Protein AF-A0A7J9DEJ4-F1 (afdb_monomer)

Organism: NCBI:txid34281

Radius of gyration: 13.86 Å; Cα contacts (8 Å, |Δi|>4): 407; chains: 1; bounding box: 32×31×36 Å

pLDDT: mean 87.43, std 15.29, range [33.19, 98.56]

InterPro domains:
  IPR000743 Glycoside hydrolase, family 28 [PF00295] (30-133)
  IPR006626 Parallel beta-helix repeat [SM00710] (44-65)
  IPR006626 Parallel beta-helix repeat [SM00710] (66-87)
  IPR006626 Parallel beta-helix repeat [SM00710] (97-118)
  IPR011050 Pectin lyase fold/virulence factor [SSF51126] (26-133)
  IPR012334 Pectin lyase fold [G3DSA:2.160.20.10] (5-135)

Nearest PDB structures (foldseek):
  7b8b-assembly2_B  TM=8.674E-01  e=1.874E-04  Arabidopsis thaliana
  8ikx-assembly1_A  TM=7.763E-01  e=3.063E-04  Arabidopsis thaliana
  1bhe-assembly1_A  TM=6.243E-01  e=6.164E-03  Pectobacterium carotovorum subsp. carotovorum

Mean predicted aligned error: 5.37 Å

Structure (mmCIF, N/CA/C/O backbone):
data_AF-A0A7J9DEJ4-F1
#
_entry.id   AF-A0A7J9DEJ4-F1
#
loop_
_atom_site.group_PDB
_atom_site.id
_atom_site.type_symbol
_atom_site.label_atom_id
_atom_site.label_alt_id
_atom_site.label_comp_id
_atom_site.label_asym_id
_atom_site.label_entity_id
_atom_site.label_seq_id
_atom_site.pdbx_PDB_ins_code
_atom_site.Cartn_x
_atom_site.Cartn_y
_atom_site.Cartn_z
_atom_site.occupancy
_atom_site.B_iso_or_equiv
_atom_site.auth_seq_id
_atom_site.auth_comp_id
_atom_site.auth_asym_id
_atom_site.auth_atom_id
_atom_site.pdbx_PDB_model_num
ATOM 1 N N . MET A 1 1 ? 6.502 -18.489 2.429 1.00 33.19 1 MET A N 1
ATOM 2 C CA . MET A 1 1 ? 7.312 -18.345 3.657 1.00 33.19 1 MET A CA 1
ATOM 3 C C . MET A 1 1 ? 6.812 -17.099 4.376 1.00 33.19 1 MET A C 1
ATOM 5 O O . MET A 1 1 ? 6.976 -16.019 3.835 1.00 33.19 1 MET A O 1
ATOM 9 N N . ILE A 1 2 ? 6.103 -17.231 5.502 1.00 34.81 2 ILE A N 1
ATOM 10 C CA . ILE A 1 2 ? 5.663 -16.062 6.283 1.00 34.81 2 ILE A CA 1
ATOM 11 C C . ILE A 1 2 ? 6.840 -15.677 7.172 1.00 34.81 2 ILE A C 1
ATOM 13 O O . ILE A 1 2 ? 7.161 -16.388 8.121 1.00 34.81 2 ILE A O 1
ATOM 17 N N . ILE A 1 3 ? 7.517 -14.589 6.828 1.00 34.97 3 ILE A N 1
ATOM 18 C CA . ILE A 1 3 ? 8.585 -14.038 7.649 1.00 34.97 3 ILE A CA 1
ATOM 19 C C . ILE A 1 3 ? 7.936 -13.031 8.605 1.00 34.97 3 ILE A C 1
ATOM 21 O O . ILE A 1 3 ? 7.754 -11.865 8.266 1.00 34.97 3 ILE A O 1
ATOM 25 N N . VAL A 1 4 ? 7.563 -13.480 9.807 1.00 36.47 4 VAL A N 1
ATOM 26 C CA . VAL A 1 4 ? 7.293 -12.563 10.926 1.00 36.47 4 VAL A CA 1
ATOM 27 C C . VAL A 1 4 ? 8.636 -12.279 11.585 1.00 36.47 4 VAL A C 1
ATOM 29 O O . VAL A 1 4 ? 9.016 -12.941 12.548 1.00 36.47 4 VAL A O 1
ATOM 32 N N . ILE A 1 5 ? 9.405 -11.346 11.027 1.00 36.62 5 ILE A N 1
ATOM 33 C CA . ILE A 1 5 ? 10.539 -10.788 11.762 1.00 36.62 5 ILE A CA 1
ATOM 34 C C . ILE A 1 5 ? 10.055 -9.485 12.368 1.00 36.62 5 ILE A C 1
ATOM 36 O O . ILE A 1 5 ? 9.615 -8.585 11.659 1.00 36.62 5 ILE A O 1
ATOM 40 N N . HIS A 1 6 ? 10.146 -9.405 13.689 1.00 36.66 6 HIS A N 1
ATOM 41 C CA . HIS A 1 6 ? 9.949 -8.183 14.448 1.00 36.66 6 HIS A CA 1
ATOM 42 C C . HIS A 1 6 ? 11.072 -7.202 14.069 1.00 36.66 6 HIS A C 1
ATOM 44 O O . HIS A 1 6 ? 12.114 -7.143 14.717 1.00 36.66 6 HIS A O 1
ATOM 50 N N . PHE A 1 7 ? 10.908 -6.494 12.954 1.00 41.81 7 PHE A N 1
ATOM 51 C CA . PHE A 1 7 ? 11.798 -5.415 12.555 1.00 41.81 7 PHE A CA 1
ATOM 52 C C . PHE A 1 7 ? 11.188 -4.088 12.982 1.00 41.81 7 PHE A C 1
ATOM 54 O O . PHE A 1 7 ? 9.984 -3.874 12.871 1.00 41.81 7 PHE A O 1
ATOM 61 N N . LEU A 1 8 ? 12.065 -3.173 13.385 1.00 54.78 8 LEU A N 1
ATOM 62 C CA . LEU A 1 8 ? 11.823 -1.756 13.668 1.00 54.78 8 LEU A CA 1
ATOM 63 C C . LEU A 1 8 ? 11.138 -0.962 12.524 1.00 54.78 8 LEU A C 1
ATOM 65 O O . LEU A 1 8 ? 11.097 0.260 12.605 1.00 54.78 8 LEU A O 1
ATOM 69 N N . PHE A 1 9 ? 10.622 -1.618 11.472 1.00 63.59 9 PHE A N 1
ATOM 70 C CA . PHE A 1 9 ? 10.173 -0.984 10.230 1.00 63.59 9 PHE A CA 1
ATOM 71 C C . PHE A 1 9 ? 8.835 -1.509 9.634 1.00 63.59 9 PHE A C 1
ATOM 73 O O . PHE A 1 9 ? 8.210 -0.847 8.811 1.00 63.59 9 PHE A O 1
ATOM 80 N N . SER A 1 10 ? 8.361 -2.721 9.947 1.00 63.75 10 SER A N 1
ATOM 81 C CA . SER A 1 10 ? 7.071 -3.248 9.433 1.00 63.75 10 SER A CA 1
ATOM 82 C C . SER A 1 10 ? 6.617 -4.457 10.251 1.00 63.75 10 SER A C 1
ATOM 84 O O . SER A 1 10 ? 7.458 -5.273 10.624 1.00 63.75 10 SER A O 1
ATOM 86 N N . THR A 1 11 ? 5.314 -4.603 10.522 1.00 76.94 11 THR A N 1
ATOM 87 C CA . THR A 1 11 ? 4.806 -5.713 11.356 1.00 76.94 11 THR A CA 1
ATOM 88 C C . THR A 1 11 ? 4.725 -7.030 10.601 1.00 76.94 11 THR A C 1
ATOM 90 O O . THR A 1 11 ? 5.229 -8.042 11.082 1.00 76.94 11 THR A O 1
ATOM 93 N N . LEU A 1 12 ? 4.095 -7.034 9.427 1.00 86.69 12 LEU A N 1
ATOM 94 C CA . LEU A 1 12 ? 3.976 -8.220 8.583 1.00 86.69 12 LEU A CA 1
ATOM 95 C C . LEU A 1 12 ? 4.553 -7.918 7.204 1.00 86.69 12 LEU A C 1
ATOM 97 O O . LEU A 1 12 ? 4.107 -6.978 6.553 1.00 86.69 12 LEU A O 1
ATOM 101 N N . MET A 1 13 ? 5.520 -8.717 6.754 1.00 89.75 13 MET A N 1
ATOM 102 C CA . MET A 1 13 ? 6.137 -8.566 5.435 1.00 89.75 13 MET A CA 1
ATOM 103 C C . MET A 1 13 ? 5.878 -9.796 4.564 1.00 89.75 13 MET A C 1
ATOM 105 O O . MET A 1 13 ? 6.117 -10.930 4.983 1.00 89.75 13 MET A O 1
ATOM 109 N N . PHE A 1 14 ? 5.422 -9.559 3.336 1.00 91.69 14 PHE A N 1
ATOM 110 C CA . PHE A 1 14 ? 5.120 -10.583 2.342 1.00 91.69 14 PHE A CA 1
ATOM 111 C C . PHE A 1 14 ? 5.896 -10.297 1.057 1.00 91.69 14 PHE A C 1
ATOM 113 O O . PHE A 1 14 ? 5.654 -9.291 0.394 1.00 91.69 14 PHE A O 1
ATOM 120 N N . TYR A 1 15 ? 6.822 -11.201 0.740 1.00 92.44 15 TYR A N 1
ATOM 121 C CA . TYR A 1 15 ? 7.605 -11.229 -0.493 1.00 92.44 15 TYR A CA 1
ATOM 122 C C . TYR A 1 15 ? 7.545 -12.624 -1.098 1.00 92.44 15 TYR A C 1
ATOM 124 O O . TYR A 1 15 ? 7.569 -13.606 -0.348 1.00 92.44 15 TYR A O 1
ATOM 132 N N . ASP A 1 16 ? 7.439 -12.701 -2.427 1.00 91.75 16 ASP A N 1
ATOM 133 C CA . ASP A 1 16 ? 7.286 -13.951 -3.179 1.00 91.75 16 ASP A CA 1
ATOM 134 C C . ASP A 1 16 ? 6.178 -14.837 -2.584 1.00 91.75 16 ASP A C 1
ATOM 136 O O . ASP A 1 16 ? 6.321 -16.049 -2.382 1.00 91.75 16 ASP A O 1
ATOM 140 N N . ALA A 1 17 ? 5.068 -14.193 -2.211 1.00 89.75 17 ALA A N 1
ATOM 141 C CA . ALA A 1 17 ? 4.000 -14.804 -1.444 1.00 89.75 17 ALA A CA 1
ATOM 142 C C . ALA A 1 17 ? 2.673 -14.807 -2.205 1.00 89.75 17 ALA A C 1
ATOM 144 O O . ALA A 1 17 ? 2.338 -13.886 -2.945 1.00 89.75 17 ALA A O 1
ATOM 145 N N . LYS A 1 18 ? 1.875 -15.838 -1.922 1.00 93.62 18 LYS A N 1
ATOM 146 C CA . LYS A 1 18 ? 0.453 -15.925 -2.244 1.00 93.62 18 LYS A CA 1
ATOM 147 C C . LYS A 1 18 ? -0.271 -16.332 -0.973 1.00 93.62 18 LYS A C 1
ATOM 149 O O . LYS A 1 18 ? -0.013 -17.413 -0.445 1.00 93.62 18 LYS A O 1
ATOM 154 N N . THR A 1 19 ? -1.100 -15.451 -0.424 1.00 92.75 19 THR A N 1
ATOM 155 C CA . THR A 1 19 ? -1.681 -15.670 0.907 1.00 92.75 19 THR A CA 1
ATOM 156 C C . THR A 1 19 ? -3.020 -14.966 1.091 1.00 92.75 19 THR A C 1
ATOM 158 O O . THR A 1 19 ? -3.359 -14.033 0.365 1.00 92.75 19 THR A O 1
ATOM 161 N N . LEU A 1 20 ? -3.771 -15.419 2.091 1.00 95.69 20 LEU A N 1
ATOM 162 C CA . LEU A 1 20 ? -4.986 -14.790 2.583 1.00 95.69 20 LEU A CA 1
ATOM 163 C C . LEU A 1 20 ? -4.775 -14.394 4.046 1.00 95.69 20 LEU A C 1
ATOM 165 O O . LEU A 1 20 ? -4.530 -15.242 4.900 1.00 95.69 20 LEU A O 1
ATOM 169 N N . LEU A 1 21 ? -4.904 -13.104 4.321 1.00 95.31 21 LEU A N 1
ATOM 170 C CA . LEU A 1 21 ? -4.953 -12.525 5.655 1.00 95.31 21 LEU A CA 1
ATOM 171 C C . LEU A 1 21 ? -6.389 -12.086 5.895 1.00 95.31 21 LEU A C 1
ATOM 173 O O . LEU A 1 21 ? -6.925 -11.302 5.117 1.00 95.31 21 LEU A O 1
ATOM 177 N N . SER A 1 22 ? -7.031 -12.606 6.935 1.00 96.50 22 SER A N 1
ATOM 178 C CA . SER A 1 22 ? -8.427 -12.279 7.217 1.00 96.50 22 SER A CA 1
ATOM 179 C C . SER A 1 22 ? -8.699 -12.168 8.705 1.00 96.50 22 SER A C 1
ATOM 181 O O . SER A 1 22 ? -8.235 -13.025 9.456 1.00 96.50 22 SER A O 1
ATOM 183 N N . ASN A 1 23 ? -9.519 -11.191 9.102 1.00 95.94 23 ASN A N 1
ATOM 184 C CA . ASN A 1 23 ? -9.977 -11.007 10.486 1.00 95.94 23 ASN A CA 1
ATOM 185 C C . ASN A 1 23 ? -8.819 -10.803 11.477 1.00 95.94 23 ASN A C 1
ATOM 187 O O . ASN A 1 23 ? -8.803 -11.382 12.562 1.00 95.94 23 ASN A O 1
ATOM 191 N N . ILE A 1 24 ? -7.823 -10.010 11.078 1.00 91.56 24 ILE A N 1
ATOM 192 C CA . ILE A 1 24 ? -6.665 -9.677 11.911 1.00 91.56 24 ILE A CA 1
ATOM 193 C C . ILE A 1 24 ? -6.878 -8.290 12.529 1.00 91.56 24 ILE A C 1
ATOM 195 O O . ILE A 1 24 ? -7.460 -7.407 11.903 1.00 91.56 24 ILE A O 1
ATOM 199 N N . ALA A 1 25 ? -6.379 -8.090 13.747 1.00 92.50 25 ALA A N 1
ATOM 200 C CA . ALA A 1 25 ? -6.255 -6.779 14.370 1.00 92.50 25 ALA A CA 1
ATOM 201 C C . ALA A 1 25 ? -4.772 -6.493 14.649 1.00 92.50 25 ALA A C 1
ATOM 203 O O . ALA A 1 25 ? -4.124 -7.233 15.391 1.00 92.50 25 ALA A O 1
ATOM 204 N N . LEU A 1 26 ? -4.227 -5.447 14.027 1.00 89.44 26 LEU A N 1
ATOM 205 C CA . LEU A 1 26 ? -2.849 -4.990 14.208 1.00 89.44 26 LEU A CA 1
ATOM 206 C C . LEU A 1 26 ? -2.856 -3.624 14.889 1.00 89.44 26 LEU A C 1
ATOM 208 O O . LEU A 1 26 ? -3.318 -2.640 14.312 1.00 89.44 26 LEU A O 1
ATOM 212 N N . TYR A 1 27 ? -2.308 -3.557 16.100 1.00 88.31 27 TYR A N 1
ATOM 213 C CA . TYR A 1 27 ? -2.203 -2.318 16.863 1.00 88.31 27 TYR A CA 1
ATOM 214 C C . TYR A 1 27 ? -0.748 -2.074 17.247 1.00 88.31 27 TYR A C 1
ATOM 216 O O . TYR A 1 27 ? -0.185 -2.788 18.076 1.00 88.31 27 TYR A O 1
ATOM 224 N N . LEU A 1 28 ? -0.142 -1.055 16.645 1.00 78.75 28 LEU A N 1
ATOM 225 C CA . LEU A 1 28 ? 1.202 -0.608 16.983 1.00 78.75 28 LEU A CA 1
ATOM 226 C C . LEU A 1 28 ? 1.100 0.702 17.756 1.00 78.75 28 LEU A C 1
ATOM 228 O O . LEU A 1 28 ? 0.660 1.719 17.224 1.00 78.75 28 LEU A O 1
ATOM 232 N N . HIS A 1 29 ? 1.501 0.679 19.024 1.00 65.25 29 HIS A N 1
ATOM 233 C CA . HIS A 1 29 ? 1.505 1.864 19.873 1.00 65.25 29 HIS A CA 1
ATOM 234 C C . HIS A 1 29 ? 2.909 2.454 19.928 1.00 65.25 29 HIS A C 1
ATOM 236 O O . HIS A 1 29 ? 3.720 2.076 20.772 1.00 65.25 29 HIS A O 1
ATOM 242 N N . LEU A 1 30 ? 3.219 3.345 18.991 1.00 62.53 30 LEU A N 1
ATOM 243 C CA . LEU A 1 30 ? 4.521 3.994 18.935 1.00 62.53 30 LEU A CA 1
ATOM 244 C C . LEU A 1 30 ? 4.356 5.439 18.473 1.00 62.53 30 LEU A C 1
ATOM 246 O O . LEU A 1 30 ? 4.639 5.746 17.324 1.00 62.53 30 LEU A O 1
ATOM 250 N N . GLU A 1 31 ? 3.939 6.332 19.373 1.00 57.56 31 GLU A N 1
ATOM 251 C CA . GLU A 1 31 ? 3.552 7.728 19.076 1.00 57.56 31 GLU A CA 1
ATOM 252 C C . GLU A 1 31 ? 4.579 8.563 18.276 1.00 57.56 31 GLU A C 1
ATOM 254 O O . GLU A 1 31 ? 4.266 9.670 17.843 1.00 57.56 31 GLU A O 1
ATOM 259 N N . LYS A 1 32 ? 5.805 8.062 18.059 1.00 57.09 32 LYS A N 1
ATOM 260 C CA . LYS A 1 32 ? 6.847 8.688 17.229 1.00 57.09 32 LYS A CA 1
ATOM 261 C C . LYS A 1 32 ? 7.707 7.703 16.422 1.00 57.09 32 LYS A C 1
ATOM 263 O O . LYS A 1 32 ? 8.779 8.095 15.960 1.00 57.09 32 LYS A O 1
ATOM 268 N N . ALA A 1 33 ? 7.315 6.434 16.270 1.00 65.44 33 ALA A N 1
ATOM 269 C CA . ALA A 1 33 ? 8.133 5.509 15.483 1.00 65.44 33 ALA A CA 1
ATOM 270 C C . ALA A 1 33 ? 7.934 5.745 13.986 1.00 65.44 33 ALA A C 1
ATOM 272 O O . ALA A 1 33 ? 6.847 5.555 13.440 1.00 65.44 33 ALA A O 1
ATOM 273 N N . GLN A 1 34 ? 9.020 6.150 13.334 1.00 67.31 34 GLN A N 1
ATOM 274 C CA . GLN A 1 34 ? 9.081 6.284 11.886 1.00 67.31 34 GLN A CA 1
ATOM 275 C C . GLN A 1 34 ? 9.035 4.910 11.223 1.00 67.31 34 GLN A C 1
ATOM 277 O O . GLN A 1 34 ? 9.579 3.949 11.766 1.00 67.31 34 GLN A O 1
ATOM 282 N N . ASN A 1 35 ? 8.445 4.851 10.026 1.00 70.31 35 ASN A N 1
ATOM 283 C CA . ASN A 1 35 ? 8.408 3.659 9.191 1.00 70.31 35 ASN A CA 1
ATOM 284 C C . ASN A 1 35 ? 7.776 2.473 9.926 1.00 70.31 35 ASN A C 1
ATOM 286 O O . ASN A 1 35 ? 8.390 1.433 9.989 1.00 70.31 35 ASN A O 1
ATOM 290 N N . THR A 1 36 ? 6.607 2.592 10.550 1.00 81.44 36 THR A N 1
ATOM 291 C CA . THR A 1 36 ? 5.940 1.439 11.187 1.00 81.44 36 THR A CA 1
ATOM 292 C C . THR A 1 36 ? 4.752 0.986 10.359 1.00 81.44 36 THR A C 1
ATOM 294 O O . THR A 1 36 ? 3.602 1.202 10.730 1.00 81.44 36 THR A O 1
ATOM 297 N N . ASN A 1 37 ? 5.022 0.369 9.208 1.00 87.50 37 ASN A N 1
ATOM 298 C CA . ASN A 1 37 ? 3.942 -0.128 8.356 1.00 87.50 37 ASN A CA 1
ATOM 299 C C . ASN A 1 37 ? 3.255 -1.335 9.005 1.00 87.50 37 ASN A C 1
ATOM 301 O O . ASN A 1 37 ? 3.919 -2.186 9.604 1.00 87.50 37 ASN A O 1
ATOM 305 N N . GLY A 1 38 ? 1.939 -1.451 8.836 1.00 92.00 38 GLY A N 1
ATOM 306 C CA . GLY A 1 38 ? 1.192 -2.614 9.317 1.00 92.00 38 GLY A CA 1
ATOM 307 C C . GLY A 1 38 ? 1.528 -3.848 8.484 1.00 92.00 38 GLY A C 1
ATOM 308 O O . GLY A 1 38 ? 2.235 -4.755 8.925 1.00 92.00 38 GLY A O 1
ATOM 309 N N . ILE A 1 39 ? 1.043 -3.856 7.244 1.00 94.19 39 ILE A N 1
ATOM 310 C CA . ILE A 1 39 ? 1.295 -4.915 6.267 1.00 94.19 39 ILE A CA 1
ATOM 311 C C . ILE A 1 39 ? 2.129 -4.348 5.116 1.00 94.19 39 ILE A C 1
ATOM 313 O O . ILE A 1 39 ? 1.758 -3.360 4.488 1.00 94.19 39 ILE A O 1
ATOM 317 N N . HIS A 1 40 ? 3.250 -4.992 4.819 1.00 93.94 40 HIS A N 1
ATOM 318 C CA . HIS A 1 40 ? 4.130 -4.666 3.706 1.00 93.94 40 HIS A CA 1
ATOM 319 C C . HIS A 1 40 ? 4.102 -5.799 2.680 1.00 93.94 40 HIS A C 1
ATOM 321 O O . HIS A 1 40 ? 4.361 -6.953 3.026 1.00 93.94 40 HIS A O 1
ATOM 327 N N . ILE A 1 41 ? 3.770 -5.487 1.430 1.00 95.62 41 ILE A N 1
ATOM 328 C CA . ILE A 1 41 ? 3.639 -6.454 0.337 1.00 95.62 41 ILE A CA 1
ATOM 329 C C . ILE A 1 41 ?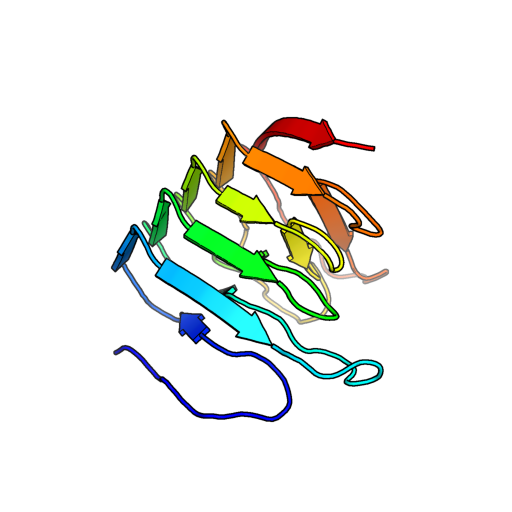 4.551 -6.007 -0.800 1.00 95.62 41 ILE A C 1
ATOM 331 O O . ILE A 1 41 ? 4.427 -4.883 -1.274 1.00 95.62 41 ILE A O 1
ATOM 335 N N . GLY A 1 42 ? 5.442 -6.878 -1.258 1.00 94.31 42 GLY A N 1
ATOM 336 C CA . GLY A 1 42 ? 6.251 -6.666 -2.457 1.00 94.31 42 GLY A CA 1
ATOM 337 C C . GLY A 1 42 ? 6.402 -7.961 -3.237 1.00 94.31 42 GLY A C 1
ATOM 338 O O . GLY A 1 42 ? 6.294 -9.035 -2.650 1.00 94.31 42 GLY A O 1
ATOM 339 N N . ARG A 1 43 ? 6.625 -7.878 -4.553 1.00 94.69 43 ARG A N 1
ATOM 340 C CA . ARG A 1 43 ? 6.921 -9.024 -5.438 1.00 94.69 43 ARG A CA 1
ATOM 341 C C . ARG A 1 43 ? 6.057 -10.248 -5.142 1.00 94.69 43 ARG A C 1
ATOM 343 O O . ARG A 1 43 ? 6.550 -11.338 -4.884 1.00 94.69 43 ARG A O 1
ATOM 350 N N . SER A 1 44 ? 4.755 -10.031 -5.029 1.00 96.69 44 SER A N 1
ATOM 351 C CA . SER A 1 44 ? 3.808 -11.044 -4.569 1.00 96.69 44 SER A CA 1
ATOM 352 C C . SER A 1 44 ? 2.603 -11.071 -5.493 1.00 96.69 44 SER A C 1
ATOM 354 O O . SER A 1 44 ? 2.141 -10.021 -5.930 1.00 96.69 44 SER A O 1
ATOM 356 N N . ASP A 1 45 ? 2.084 -12.264 -5.768 1.00 97.31 45 ASP A N 1
ATOM 357 C CA . ASP A 1 45 ? 0.967 -12.483 -6.688 1.00 97.31 45 ASP A CA 1
ATOM 358 C C . ASP A 1 45 ? -0.182 -13.183 -5.953 1.00 97.31 45 ASP A C 1
ATOM 360 O O . ASP A 1 45 ? -0.035 -14.302 -5.444 1.00 97.31 45 ASP A O 1
ATOM 364 N N . GLY A 1 46 ? -1.337 -12.520 -5.877 1.00 97.12 46 GLY A N 1
ATOM 365 C CA . GLY A 1 46 ? -2.532 -13.103 -5.272 1.00 97.12 46 GLY A CA 1
ATOM 366 C C . GLY A 1 46 ? -2.573 -12.995 -3.747 1.00 97.12 46 GLY A C 1
ATOM 367 O O . GLY A 1 46 ? -3.044 -13.927 -3.085 1.00 97.12 46 GLY A O 1
ATOM 368 N N . VAL A 1 47 ? -2.072 -11.895 -3.171 1.00 97.94 47 VAL A N 1
ATOM 369 C CA . VAL A 1 47 ? -2.232 -11.606 -1.735 1.00 97.94 47 VAL A CA 1
ATOM 370 C C . VAL A 1 47 ? -3.576 -10.924 -1.479 1.00 97.94 47 VAL A C 1
ATOM 372 O O . VAL A 1 47 ? -3.905 -9.902 -2.080 1.00 97.94 47 VAL A O 1
ATOM 375 N N . ASN A 1 48 ? -4.345 -11.488 -0.548 1.00 98.19 48 ASN A N 1
ATOM 376 C CA . ASN A 1 48 ? -5.642 -10.970 -0.128 1.00 98.19 48 ASN A CA 1
ATOM 377 C C . ASN A 1 48 ? -5.583 -10.519 1.335 1.00 98.19 48 ASN A C 1
ATOM 379 O O . ASN A 1 48 ? -5.192 -11.303 2.199 1.00 98.19 48 ASN A O 1
ATOM 383 N N . VAL A 1 49 ? -6.008 -9.289 1.620 1.00 98.25 49 VAL A N 1
ATOM 384 C CA . VAL A 1 49 ? -6.143 -8.725 2.970 1.00 98.25 49 VAL A CA 1
ATOM 385 C C . VAL A 1 49 ? -7.606 -8.372 3.198 1.00 98.25 49 VAL A C 1
ATOM 387 O O . VAL A 1 49 ? -8.124 -7.422 2.616 1.00 98.25 49 VAL A O 1
ATOM 390 N N . LEU A 1 50 ? -8.288 -9.163 4.019 1.00 98.38 50 LEU A N 1
ATOM 391 C CA . LEU A 1 50 ? -9.729 -9.094 4.218 1.00 98.38 50 LEU A CA 1
ATOM 392 C C . LEU A 1 50 ? -10.068 -8.727 5.666 1.00 98.38 50 LEU A C 1
ATOM 394 O O . LEU A 1 50 ? -9.443 -9.236 6.597 1.00 98.38 50 LEU A O 1
ATOM 398 N N . ASN A 1 51 ? -11.089 -7.895 5.869 1.00 98.00 51 ASN A N 1
ATOM 399 C CA . ASN A 1 51 ? -11.735 -7.671 7.172 1.00 98.00 51 ASN A CA 1
ATOM 400 C C . ASN A 1 51 ? -10.735 -7.426 8.320 1.00 98.00 51 ASN A C 1
ATOM 402 O O . ASN A 1 51 ? -10.831 -8.039 9.380 1.00 98.00 51 ASN A O 1
ATOM 406 N N . THR A 1 52 ? -9.696 -6.635 8.063 1.00 96.00 52 THR A N 1
ATOM 407 C CA . THR A 1 52 ? -8.567 -6.439 8.983 1.00 96.00 52 THR A CA 1
ATOM 408 C C . THR A 1 52 ? -8.604 -5.021 9.544 1.00 96.00 52 THR A C 1
ATOM 410 O O . THR A 1 52 ? -8.849 -4.073 8.802 1.00 96.00 52 THR A O 1
ATOM 413 N N . GLU A 1 53 ? -8.338 -4.866 10.838 1.00 96.19 53 GLU A N 1
ATOM 414 C CA . GLU A 1 53 ? -8.175 -3.562 11.484 1.00 96.19 53 GLU A CA 1
ATOM 415 C C . GLU A 1 53 ? -6.687 -3.271 11.701 1.00 96.19 53 GLU A C 1
ATOM 417 O O . GLU A 1 53 ? -5.959 -4.107 12.238 1.00 96.19 53 GLU A O 1
ATOM 422 N N . ILE A 1 54 ? -6.223 -2.097 11.276 1.00 95.19 54 ILE A N 1
ATOM 423 C CA . ILE A 1 54 ? -4.810 -1.717 11.325 1.00 95.19 54 ILE A CA 1
ATOM 424 C C . ILE A 1 54 ? -4.675 -0.313 11.908 1.00 95.19 54 ILE A C 1
ATOM 426 O O . ILE A 1 54 ? -5.231 0.646 11.375 1.00 95.19 54 ILE A O 1
ATOM 430 N N . LYS A 1 55 ? -3.903 -0.196 12.990 1.00 92.38 55 LYS A N 1
ATOM 431 C CA . LYS A 1 55 ? -3.558 1.071 13.645 1.00 92.38 55 LYS A CA 1
ATOM 432 C C . LYS A 1 55 ? -2.050 1.172 13.778 1.00 92.38 55 LYS A C 1
ATOM 434 O O . LYS A 1 55 ? -1.438 0.367 14.484 1.00 92.38 55 LYS A O 1
ATOM 439 N N . THR A 1 56 ? -1.468 2.147 13.094 1.00 89.38 56 THR A N 1
ATOM 440 C CA . THR A 1 56 ? -0.018 2.305 12.947 1.00 89.38 56 THR A CA 1
ATOM 441 C C . THR A 1 56 ? 0.383 3.776 12.969 1.00 89.38 56 THR A C 1
ATOM 443 O O . THR A 1 56 ? -0.465 4.665 13.008 1.00 89.38 56 THR A O 1
ATOM 446 N N . CYS A 1 57 ? 1.688 4.058 12.943 1.00 88.00 57 CYS A N 1
ATOM 447 C CA . CYS A 1 57 ? 2.193 5.423 12.753 1.00 88.00 57 CYS A CA 1
ATOM 448 C C . CYS A 1 57 ? 2.698 5.682 11.326 1.00 88.00 57 CYS A C 1
ATOM 450 O O . CYS A 1 57 ? 3.155 6.783 11.035 1.00 88.00 57 CYS A O 1
ATOM 452 N N . ASP A 1 58 ? 2.565 4.696 10.433 1.00 90.50 58 ASP A N 1
ATOM 453 C CA . ASP A 1 58 ? 2.830 4.814 8.997 1.00 90.50 58 ASP A CA 1
ATOM 454 C C . ASP A 1 58 ? 1.710 4.134 8.181 1.00 90.50 58 ASP A C 1
ATOM 456 O O . ASP A 1 58 ? 0.560 4.093 8.629 1.00 90.50 58 ASP A O 1
ATOM 460 N N . ASP A 1 59 ? 2.004 3.634 6.982 1.00 93.94 59 ASP A N 1
ATOM 461 C CA . ASP A 1 59 ? 1.038 3.020 6.077 1.00 93.94 59 ASP A CA 1
ATOM 462 C C . ASP A 1 59 ? 0.427 1.738 6.698 1.00 93.94 59 ASP A C 1
ATOM 464 O O . ASP A 1 59 ? 1.130 0.813 7.114 1.00 93.94 59 ASP A O 1
ATOM 468 N N . CYS A 1 60 ? -0.905 1.647 6.737 1.00 95.19 60 CYS A N 1
ATOM 469 C CA . CYS A 1 60 ? -1.615 0.448 7.192 1.00 95.19 60 CYS A CA 1
ATOM 470 C C . CYS A 1 60 ? -1.292 -0.747 6.294 1.00 95.19 60 CYS A C 1
ATOM 472 O O . CYS A 1 60 ? -0.990 -1.841 6.774 1.00 95.19 60 CYS A O 1
ATOM 474 N N . VAL A 1 61 ? -1.333 -0.517 4.980 1.00 96.50 61 VAL A N 1
ATOM 475 C CA . VAL A 1 61 ? -0.844 -1.453 3.970 1.00 96.50 61 VAL A CA 1
ATOM 476 C C . VAL A 1 61 ? 0.034 -0.681 2.997 1.00 96.50 61 VAL A C 1
ATOM 478 O O . VAL A 1 61 ? -0.376 0.360 2.492 1.00 96.50 61 VAL A O 1
ATOM 481 N N . SER A 1 62 ? 1.227 -1.197 2.728 1.00 95.69 62 SER A N 1
ATOM 482 C CA . SER A 1 62 ? 2.169 -0.636 1.761 1.00 95.69 62 SER A CA 1
ATOM 483 C C . SER A 1 62 ? 2.510 -1.684 0.705 1.00 95.69 62 SER A C 1
ATOM 485 O O . SER A 1 62 ? 2.896 -2.805 1.036 1.00 95.69 62 SER A O 1
ATOM 487 N N . ILE A 1 63 ? 2.338 -1.319 -0.563 1.00 96.81 63 ILE A N 1
ATOM 488 C CA . ILE A 1 63 ? 2.506 -2.187 -1.734 1.00 96.81 63 ILE A CA 1
ATOM 489 C C . ILE A 1 63 ? 3.719 -1.713 -2.539 1.00 96.81 63 ILE A C 1
ATOM 491 O O . ILE A 1 63 ? 3.811 -0.533 -2.872 1.00 96.81 63 ILE A O 1
ATOM 495 N N . ARG A 1 64 ? 4.629 -2.631 -2.860 1.00 94.31 64 ARG A N 1
ATOM 496 C CA . ARG A 1 64 ? 5.894 -2.411 -3.582 1.00 94.31 64 ARG A CA 1
ATOM 497 C C . ARG A 1 64 ? 5.877 -3.044 -4.974 1.00 94.31 64 ARG A C 1
ATOM 499 O O . ARG A 1 64 ? 4.923 -3.739 -5.333 1.00 94.31 64 ARG A O 1
ATOM 506 N N . ASP A 1 65 ? 6.955 -2.804 -5.717 1.00 94.00 65 ASP A N 1
ATOM 507 C CA . ASP A 1 65 ? 7.255 -3.369 -7.036 1.00 94.00 65 ASP A CA 1
ATOM 508 C C . ASP A 1 65 ? 6.941 -4.869 -7.144 1.00 94.00 65 ASP A C 1
ATOM 510 O O . ASP A 1 65 ? 7.022 -5.619 -6.168 1.00 94.00 65 ASP A O 1
ATOM 514 N N . GLY A 1 66 ? 6.547 -5.304 -8.340 1.00 95.00 66 GLY A N 1
ATOM 515 C CA . GLY A 1 66 ? 6.251 -6.704 -8.664 1.00 95.00 66 GLY A CA 1
ATOM 516 C C . GLY A 1 66 ? 4.993 -7.276 -8.018 1.00 95.00 66 GLY A C 1
ATOM 517 O O . GLY A 1 66 ? 4.722 -8.468 -8.155 1.00 95.00 66 GLY A O 1
ATOM 518 N N . SER A 1 67 ? 4.222 -6.461 -7.300 1.00 97.44 67 SER A N 1
ATOM 519 C CA . SER A 1 67 ? 2.975 -6.907 -6.687 1.00 97.44 67 SER A CA 1
ATOM 520 C C . SER A 1 67 ? 1.849 -6.983 -7.714 1.00 97.44 67 SER A C 1
ATOM 522 O O . SER A 1 67 ? 1.545 -5.993 -8.382 1.00 97.44 67 SER A O 1
ATOM 524 N N . LYS A 1 68 ? 1.210 -8.150 -7.816 1.00 97.75 68 LYS A N 1
ATOM 525 C CA . LYS A 1 68 ? 0.178 -8.441 -8.812 1.00 97.75 68 LYS A CA 1
ATOM 526 C C . LYS A 1 68 ? -1.067 -9.045 -8.177 1.00 97.75 68 LYS A C 1
ATOM 528 O O . LYS A 1 68 ? -0.969 -9.818 -7.226 1.00 97.75 68 LYS A O 1
ATOM 533 N N . ILE A 1 69 ? -2.237 -8.717 -8.724 1.00 97.88 69 ILE A N 1
ATOM 534 C CA . ILE A 1 69 ? -3.521 -9.345 -8.363 1.00 97.88 69 ILE A CA 1
ATOM 535 C C . ILE A 1 69 ? -3.740 -9.289 -6.840 1.00 97.88 69 ILE A C 1
ATOM 537 O O . ILE A 1 69 ? -3.843 -10.303 -6.149 1.00 97.88 69 ILE A O 1
ATOM 541 N N . LEU A 1 70 ? -3.755 -8.073 -6.297 1.00 98.19 70 LEU A N 1
ATOM 542 C CA . LEU A 1 70 ? -3.961 -7.836 -4.872 1.00 98.19 70 LEU A CA 1
ATOM 543 C C . LEU A 1 70 ? -5.407 -7.449 -4.586 1.00 98.19 70 LEU A C 1
ATOM 545 O O . 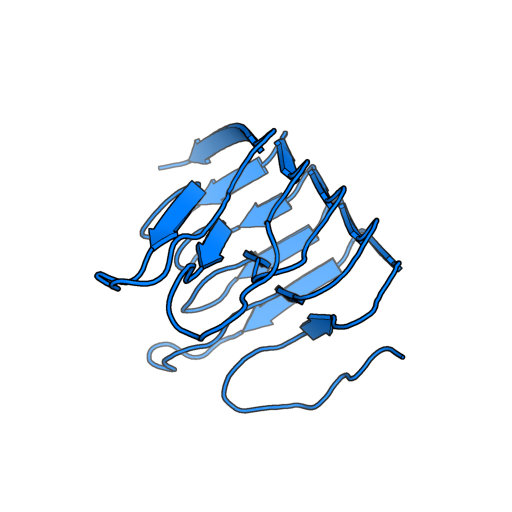LEU A 1 70 ? -5.981 -6.608 -5.281 1.00 98.19 70 LEU A O 1
ATOM 549 N N . VAL A 1 71 ? -5.970 -7.994 -3.507 1.00 98.56 71 VAL A N 1
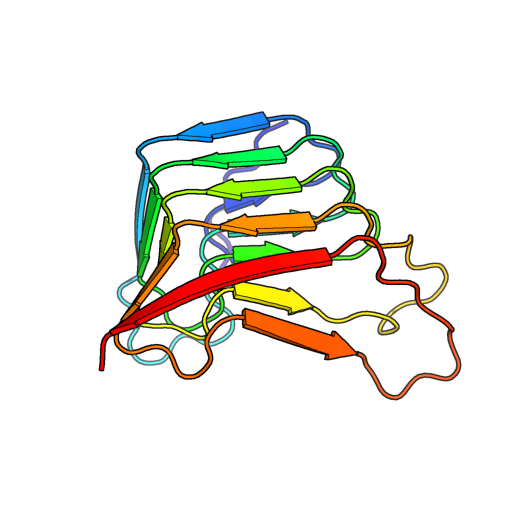ATOM 550 C CA . VAL A 1 71 ? -7.285 -7.575 -3.005 1.00 98.56 71 VAL A CA 1
ATOM 551 C C . VAL A 1 71 ? -7.174 -7.152 -1.553 1.00 98.56 71 VAL A C 1
ATOM 553 O O . VAL A 1 71 ? -6.862 -7.953 -0.678 1.00 98.56 71 VAL A O 1
ATOM 556 N N . ILE A 1 72 ? -7.492 -5.892 -1.288 1.00 98.50 72 ILE A N 1
ATOM 557 C CA . ILE A 1 72 ? -7.620 -5.328 0.050 1.00 98.50 72 ILE A CA 1
ATOM 558 C C . ILE A 1 72 ? -9.089 -4.945 0.227 1.00 98.50 72 ILE A C 1
ATOM 560 O O . ILE A 1 72 ? -9.592 -4.059 -0.458 1.00 98.50 72 ILE A O 1
ATOM 564 N N . ASN A 1 73 ? -9.815 -5.650 1.091 1.00 98.50 73 ASN A N 1
ATOM 565 C CA . ASN A 1 73 ? -11.267 -5.512 1.188 1.00 98.50 73 ASN A CA 1
ATOM 566 C C . ASN A 1 73 ? -11.746 -5.531 2.641 1.00 98.50 73 ASN A C 1
ATOM 568 O O . ASN A 1 73 ? -11.361 -6.414 3.401 1.00 98.50 73 ASN A O 1
ATOM 572 N N . GLY A 1 74 ? -12.611 -4.594 3.031 1.00 97.75 74 GLY A N 1
ATOM 573 C CA . GLY A 1 74 ? -13.130 -4.559 4.403 1.00 97.75 74 GLY A CA 1
ATOM 574 C C . GLY A 1 74 ? -12.088 -4.113 5.434 1.00 97.75 74 GLY A C 1
ATOM 575 O O . GLY A 1 74 ? -12.174 -4.507 6.593 1.00 97.75 74 GLY A O 1
ATOM 576 N N . VAL A 1 75 ? -11.050 -3.377 5.020 1.00 98.00 75 VAL A N 1
ATOM 577 C CA . VAL A 1 75 ? -9.975 -2.946 5.926 1.00 98.00 75 VAL A CA 1
ATOM 578 C C . VAL A 1 75 ? -10.341 -1.642 6.623 1.00 98.00 75 VAL A C 1
ATOM 580 O O . VAL A 1 75 ? -10.618 -0.641 5.963 1.00 98.00 75 VAL A O 1
ATOM 583 N N . THR A 1 76 ? -10.261 -1.639 7.951 1.00 97.19 76 THR A N 1
ATOM 584 C CA . THR A 1 76 ? -10.316 -0.419 8.762 1.00 97.19 76 THR A CA 1
ATOM 585 C C . THR A 1 76 ? -8.889 0.021 9.062 1.00 97.19 76 THR A C 1
ATOM 587 O O . THR A 1 76 ? -8.148 -0.687 9.740 1.00 97.19 76 THR A O 1
ATOM 590 N N . CYS A 1 77 ? -8.491 1.173 8.539 1.00 96.31 77 CYS A N 1
ATOM 591 C CA . CYS A 1 77 ? -7.150 1.722 8.673 1.00 96.31 77 CYS A CA 1
ATOM 592 C C . CYS A 1 77 ? -7.208 3.027 9.459 1.00 96.31 77 CYS A C 1
ATOM 594 O O . CYS A 1 77 ? -7.907 3.960 9.053 1.00 96.31 77 CYS A O 1
ATOM 596 N N . GLY A 1 78 ? -6.471 3.113 10.566 1.00 92.50 78 GLY A N 1
ATOM 597 C CA . GLY A 1 78 ? -6.439 4.352 11.322 1.00 92.50 78 GLY A CA 1
ATOM 598 C C . GLY A 1 78 ? -6.279 4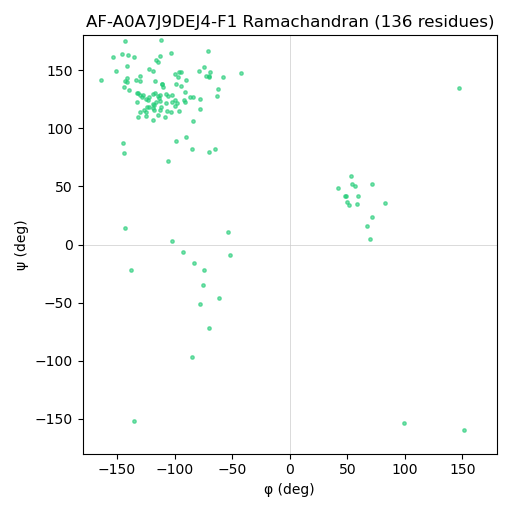.257 12.835 1.00 92.50 78 GLY A C 1
ATOM 599 O O . GLY A 1 78 ? -7.034 3.518 13.468 1.00 92.50 78 GLY A O 1
ATOM 600 N N . PRO A 1 79 ? -5.399 5.071 13.453 1.00 92.19 79 PRO A N 1
ATOM 601 C CA . PRO A 1 79 ? -4.570 6.124 12.841 1.00 92.19 79 PRO A CA 1
ATOM 602 C C . PRO A 1 79 ? -3.433 5.579 11.952 1.00 92.19 79 PRO A C 1
ATOM 604 O O . PRO A 1 79 ? -3.163 4.378 11.974 1.00 92.19 79 PRO A O 1
ATOM 607 N N . GLY A 1 80 ? -2.805 6.454 11.148 1.00 91.31 80 GLY A N 1
ATOM 608 C CA . GLY A 1 80 ? -1.666 6.112 10.276 1.00 91.31 80 GLY A CA 1
ATOM 609 C C . GLY A 1 80 ? -1.552 6.976 9.013 1.00 91.31 80 GLY A C 1
ATOM 610 O O . GLY A 1 80 ? -2.116 8.066 8.932 1.00 91.31 80 GLY A O 1
ATOM 611 N N . HIS A 1 81 ? -0.837 6.496 7.994 1.00 93.56 81 HIS A N 1
ATOM 612 C CA . H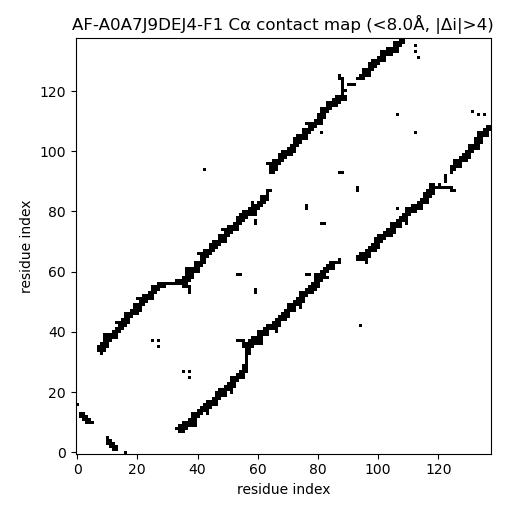IS A 1 81 ? -0.694 7.185 6.701 1.00 93.56 81 HIS A CA 1
ATOM 613 C C . HIS A 1 81 ? -1.719 6.773 5.639 1.00 93.56 81 HIS A C 1
ATOM 615 O O . HIS A 1 81 ? -1.764 7.418 4.589 1.00 93.56 81 HIS A O 1
ATOM 621 N N . GLY A 1 82 ? -2.550 5.763 5.912 1.00 95.25 82 GLY A N 1
ATOM 622 C CA . GLY A 1 82 ? -3.508 5.214 4.952 1.00 95.25 82 GLY A CA 1
ATOM 623 C C . GLY A 1 82 ? -2.999 3.936 4.284 1.00 95.25 82 GLY A C 1
ATOM 624 O O . GLY A 1 82 ? -2.197 3.203 4.861 1.00 95.25 82 GLY A O 1
ATOM 625 N N . ILE A 1 83 ? -3.471 3.657 3.071 1.00 97.06 83 ILE A N 1
ATOM 626 C CA . ILE A 1 83 ? -2.977 2.554 2.236 1.00 97.06 83 ILE A CA 1
ATOM 627 C C . ILE A 1 83 ? -2.224 3.125 1.042 1.00 97.06 83 ILE A C 1
ATOM 629 O O . ILE A 1 83 ? -2.646 4.108 0.430 1.00 97.06 83 ILE A O 1
ATOM 633 N N . SER A 1 84 ? -1.099 2.518 0.695 1.00 95.69 84 SER A N 1
ATOM 634 C CA . SER A 1 84 ? -0.162 3.144 -0.217 1.00 95.69 84 SER A CA 1
ATOM 635 C C . SER A 1 84 ? 0.476 2.161 -1.203 1.00 95.69 84 SER A C 1
ATOM 637 O O . SER A 1 84 ? 0.784 1.020 -0.867 1.00 95.69 84 SER A O 1
ATOM 639 N N . ILE A 1 85 ? 0.703 2.620 -2.437 1.00 94.88 85 ILE A N 1
ATOM 640 C CA . ILE A 1 85 ? 1.610 1.978 -3.405 1.00 94.88 85 ILE A CA 1
ATOM 641 C C . ILE A 1 85 ? 2.890 2.819 -3.424 1.00 94.88 85 ILE A C 1
ATOM 643 O O . ILE A 1 85 ? 2.835 4.008 -3.748 1.00 94.88 85 ILE A O 1
ATOM 647 N N . VAL A 1 86 ? 4.011 2.258 -2.963 1.00 82.62 86 VAL A N 1
ATOM 648 C CA . VAL A 1 86 ? 5.186 3.019 -2.497 1.00 82.62 86 VAL A CA 1
ATOM 649 C C . VAL A 1 86 ? 6.481 2.253 -2.692 1.00 82.62 86 VAL A C 1
ATOM 651 O O . VAL A 1 86 ? 6.515 1.053 -2.466 1.00 82.62 86 VAL A O 1
ATOM 654 N N . SER A 1 87 ? 7.614 2.915 -2.915 1.00 76.50 87 SER A N 1
ATOM 655 C CA . SER A 1 87 ? 7.742 3.991 -3.896 1.00 76.50 87 SER A CA 1
ATOM 656 C C . SER A 1 87 ? 8.178 3.289 -5.156 1.00 76.50 87 SER A C 1
ATOM 658 O O . SER A 1 87 ? 9.101 2.477 -5.087 1.00 76.50 87 SER A O 1
ATOM 660 N N . LEU A 1 88 ? 7.503 3.608 -6.248 1.00 81.75 88 LEU A N 1
ATOM 661 C CA . LEU A 1 88 ? 7.910 3.159 -7.565 1.00 81.75 88 LEU A CA 1
ATOM 662 C C . LEU A 1 88 ? 9.135 3.959 -8.012 1.00 81.75 88 LEU A C 1
ATOM 664 O O . LEU A 1 88 ? 9.305 5.110 -7.603 1.00 81.75 88 LEU A O 1
ATOM 668 N N . GLU A 1 89 ? 9.945 3.356 -8.868 1.00 81.88 89 GLU A N 1
ATOM 669 C CA . GLU A 1 89 ? 11.098 3.941 -9.553 1.00 81.88 89 GLU A CA 1
ATOM 670 C C . GLU A 1 89 ? 12.263 4.312 -8.621 1.00 81.88 89 GLU A C 1
ATOM 672 O O . GLU A 1 89 ? 13.166 5.058 -9.009 1.00 81.88 89 GLU A O 1
ATOM 677 N N . LEU A 1 90 ? 12.283 3.791 -7.389 1.00 83.69 90 LEU A N 1
ATOM 678 C CA . LEU A 1 90 ? 13.386 4.021 -6.455 1.00 83.69 90 LEU A CA 1
ATOM 679 C C . LEU A 1 90 ? 14.618 3.190 -6.835 1.00 83.69 90 LEU A C 1
ATOM 681 O O . LEU A 1 90 ? 15.754 3.639 -6.661 1.00 83.69 90 LEU A O 1
ATOM 685 N N . PHE A 1 91 ? 14.395 1.983 -7.350 1.00 84.62 91 PHE A N 1
ATOM 686 C CA . PHE A 1 91 ? 15.432 1.050 -7.762 1.00 84.62 91 PHE A CA 1
ATOM 687 C C . PHE A 1 91 ? 15.391 0.769 -9.266 1.00 84.62 91 PHE A C 1
ATOM 689 O O . PHE A 1 91 ? 14.379 0.936 -9.944 1.00 84.62 91 PHE A O 1
ATOM 696 N N . LYS A 1 92 ? 16.528 0.307 -9.796 1.00 85.50 92 LYS A N 1
ATOM 697 C CA . LYS A 1 92 ? 16.609 -0.182 -11.175 1.00 85.50 92 LYS A CA 1
ATOM 698 C C . LYS A 1 92 ? 15.868 -1.505 -11.311 1.00 85.50 92 LYS A C 1
ATOM 700 O O . LYS A 1 92 ? 15.973 -2.351 -10.423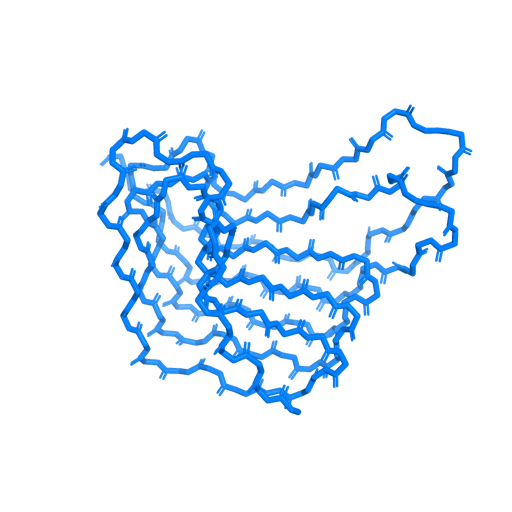 1.00 85.50 92 LYS A O 1
ATOM 705 N N . ASN A 1 93 ? 15.239 -1.710 -12.467 1.00 87.12 93 ASN A N 1
ATOM 706 C CA . ASN A 1 93 ? 14.518 -2.939 -12.811 1.00 87.12 93 ASN A CA 1
ATOM 707 C C . ASN A 1 93 ? 13.388 -3.279 -11.826 1.00 87.12 93 ASN A C 1
ATOM 709 O O . ASN A 1 93 ? 13.163 -4.452 -11.529 1.00 87.12 93 ASN A O 1
ATOM 713 N N . GLU A 1 94 ? 12.703 -2.269 -11.289 1.00 90.62 94 GLU A N 1
ATOM 714 C CA . GLU A 1 94 ? 11.477 -2.515 -10.536 1.00 90.62 94 GLU A CA 1
ATOM 715 C C . GLU A 1 94 ? 10.420 -3.155 -11.434 1.00 90.62 94 GLU A C 1
ATOM 717 O O . GLU A 1 94 ? 10.187 -2.734 -12.569 1.00 90.62 94 GLU A O 1
ATOM 722 N N . GLU A 1 95 ? 9.779 -4.197 -10.916 1.00 93.69 95 GLU A N 1
ATOM 723 C CA . GLU A 1 95 ? 8.696 -4.856 -11.627 1.00 93.69 95 GLU A CA 1
ATOM 724 C C . GLU A 1 95 ? 7.385 -4.059 -11.512 1.00 93.69 95 GLU A C 1
ATOM 726 O O . GLU A 1 95 ? 7.129 -3.430 -10.479 1.00 93.69 95 GLU A O 1
ATOM 731 N N . PRO A 1 96 ? 6.503 -4.123 -12.528 1.00 94.94 96 PRO A N 1
ATOM 732 C CA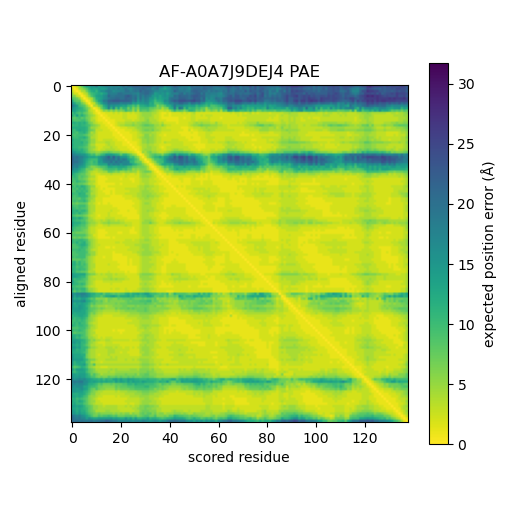 . PRO A 1 96 ? 5.222 -3.430 -12.492 1.00 94.94 96 PRO A CA 1
ATOM 733 C C . PRO A 1 96 ? 4.357 -3.831 -11.296 1.00 94.94 96 PRO A C 1
ATOM 735 O O . PRO A 1 96 ? 4.303 -5.005 -10.920 1.00 94.94 96 PRO A O 1
ATOM 738 N N . VAL A 1 97 ? 3.619 -2.858 -10.762 1.00 97.38 97 VAL A N 1
ATOM 739 C CA . VAL A 1 97 ? 2.476 -3.113 -9.882 1.00 97.38 97 VAL A CA 1
ATOM 740 C C . VAL A 1 97 ? 1.225 -3.180 -10.746 1.00 97.38 97 VAL A C 1
ATOM 742 O O . VAL A 1 97 ? 0.936 -2.242 -11.489 1.00 97.38 97 VAL A O 1
ATOM 745 N N . ASP A 1 98 ? 0.483 -4.280 -10.670 1.00 98.06 98 ASP A N 1
ATOM 746 C CA . ASP A 1 98 ? -0.659 -4.497 -11.559 1.00 98.06 98 ASP A CA 1
ATOM 747 C C . ASP A 1 98 ? -1.830 -5.207 -10.876 1.00 98.06 98 ASP A C 1
ATOM 749 O O . ASP A 1 98 ? -1.661 -6.199 -10.170 1.00 98.06 98 ASP A O 1
ATOM 753 N N . GLY A 1 99 ? -3.050 -4.726 -11.100 1.00 98.12 99 GLY A N 1
ATOM 754 C CA . GLY A 1 99 ? -4.247 -5.409 -10.609 1.00 98.12 99 GLY A CA 1
ATOM 755 C C . GLY A 1 99 ? -4.410 -5.297 -9.093 1.00 98.12 99 GLY A C 1
ATOM 756 O O . GLY A 1 99 ? -4.580 -6.304 -8.408 1.00 98.12 99 GLY A O 1
ATOM 757 N N . VAL A 1 100 ? -4.355 -4.078 -8.554 1.00 98.44 100 VAL A N 1
ATOM 758 C CA . VAL A 1 100 ? -4.592 -3.812 -7.126 1.00 98.44 100 VAL A CA 1
ATOM 759 C C . VAL A 1 100 ? -6.016 -3.304 -6.937 1.00 98.44 100 VAL A C 1
ATOM 761 O O . VAL A 1 100 ? -6.379 -2.240 -7.432 1.00 98.44 100 VAL A O 1
ATOM 764 N N . THR A 1 101 ? -6.819 -4.039 -6.173 1.00 98.56 101 THR A N 1
ATOM 765 C CA . THR A 1 101 ? -8.180 -3.641 -5.796 1.00 98.56 101 THR A CA 1
ATOM 766 C C . THR A 1 101 ? -8.244 -3.350 -4.306 1.00 98.56 101 THR A C 1
ATOM 768 O O . THR A 1 101 ? -8.041 -4.249 -3.493 1.00 98.56 101 THR A O 1
ATOM 771 N N . ILE A 1 102 ? -8.580 -2.115 -3.941 1.00 98.31 102 ILE A N 1
ATOM 772 C CA . ILE A 1 102 ? -8.825 -1.692 -2.560 1.00 98.31 102 ILE A CA 1
ATOM 773 C C . ILE A 1 102 ? -10.272 -1.226 -2.463 1.00 98.31 102 ILE A C 1
ATOM 775 O O . ILE A 1 102 ? -10.640 -0.256 -3.120 1.00 98.31 102 ILE A O 1
ATOM 779 N N . LYS A 1 103 ? -11.103 -1.910 -1.677 1.00 97.69 103 LYS A N 1
ATOM 780 C CA . LYS A 1 103 ? -12.535 -1.594 -1.584 1.00 97.69 103 LYS A CA 1
ATOM 781 C C . LYS A 1 103 ? -13.124 -1.831 -0.198 1.00 97.69 103 LYS A C 1
ATOM 783 O O . LYS A 1 103 ? -12.542 -2.546 0.615 1.00 97.69 103 LYS A O 1
ATOM 788 N N . ASN A 1 104 ? -14.301 -1.262 0.060 1.00 97.38 104 ASN A N 1
ATOM 789 C CA . ASN A 1 104 ? -15.016 -1.371 1.340 1.00 97.38 104 ASN A CA 1
ATOM 790 C C . ASN A 1 104 ? -14.118 -1.059 2.549 1.00 97.38 104 ASN A C 1
ATOM 792 O O . ASN A 1 104 ? -14.178 -1.726 3.578 1.00 97.38 104 ASN A O 1
ATOM 796 N N . CYS A 1 105 ? -13.218 -0.097 2.392 1.00 96.06 105 CYS A N 1
ATOM 797 C CA . CYS A 1 105 ? -12.263 0.310 3.414 1.00 96.06 105 CYS A CA 1
ATOM 798 C C . CYS A 1 105 ? -12.812 1.489 4.208 1.00 96.06 105 CYS A C 1
ATOM 800 O O . CYS A 1 105 ? -13.496 2.347 3.651 1.00 96.06 105 CYS A O 1
ATOM 802 N N . THR A 1 106 ? -12.439 1.562 5.481 1.00 97.06 106 THR A N 1
ATOM 803 C CA . THR A 1 106 ? -12.745 2.695 6.356 1.00 97.06 106 THR A CA 1
ATOM 804 C C . THR A 1 106 ? -11.439 3.329 6.804 1.00 97.06 106 THR A C 1
ATOM 806 O O . THR A 1 106 ? -10.614 2.666 7.427 1.00 97.06 106 THR A O 1
ATOM 809 N N . MET A 1 107 ? -11.248 4.604 6.483 1.00 95.94 107 MET A N 1
ATOM 810 C CA . MET A 1 107 ? -10.080 5.385 6.889 1.00 95.94 107 MET A CA 1
ATOM 811 C C . MET A 1 107 ? -10.473 6.301 8.049 1.00 95.94 107 MET A C 1
ATOM 813 O O . MET A 1 107 ? -11.399 7.093 7.891 1.00 95.94 107 MET A O 1
ATOM 817 N N . THR A 1 108 ? -9.796 6.201 9.194 1.00 94.56 108 THR A N 1
ATOM 818 C CA . THR A 1 108 ? -10.074 7.019 10.395 1.00 94.56 108 THR A CA 1
ATOM 819 C C . THR A 1 108 ? -8.792 7.647 10.926 1.00 94.56 108 THR A C 1
ATOM 821 O O . THR A 1 108 ? -7.838 6.928 11.196 1.00 94.56 108 THR A O 1
ATOM 824 N N . ASN A 1 109 ? -8.742 8.960 11.160 1.00 92.56 109 ASN A N 1
ATOM 825 C CA . ASN A 1 109 ? -7.540 9.617 11.708 1.00 92.56 109 ASN A CA 1
ATOM 826 C C . ASN A 1 109 ? -6.241 9.295 10.936 1.00 92.56 109 ASN A C 1
ATOM 828 O O . ASN A 1 109 ? -5.164 9.169 11.527 1.00 92.56 109 ASN A O 1
ATOM 832 N N . THR A 1 110 ? -6.333 9.112 9.618 1.00 92.88 110 THR A N 1
ATOM 833 C CA . THR A 1 110 ? -5.167 8.902 8.760 1.00 92.88 110 THR A CA 1
ATOM 834 C C . THR A 1 110 ? -4.726 10.215 8.123 1.00 92.88 110 THR A C 1
ATOM 836 O O . THR A 1 110 ? -5.543 11.084 7.828 1.00 92.88 110 THR A O 1
ATOM 839 N N . SER A 1 111 ? -3.426 10.373 7.870 1.00 92.31 111 SER A N 1
ATOM 840 C CA . SER A 1 111 ? -2.919 11.563 7.172 1.00 92.31 111 SER A CA 1
ATOM 841 C C . SER A 1 111 ? -3.210 11.545 5.668 1.00 92.31 111 SER A C 1
ATOM 843 O O . SER A 1 111 ? -3.224 12.597 5.035 1.00 92.31 111 SER A O 1
ATOM 845 N N . ASN A 1 112 ? -3.451 10.365 5.086 1.00 92.81 112 ASN A N 1
ATOM 846 C CA . ASN A 1 112 ? -3.922 10.186 3.711 1.00 92.81 112 ASN A CA 1
ATOM 847 C C . ASN A 1 112 ? -4.955 9.046 3.670 1.00 92.81 112 ASN A C 1
ATOM 849 O O . ASN A 1 112 ? -5.023 8.229 4.585 1.00 92.81 112 ASN A O 1
ATOM 853 N N . GLY A 1 113 ? -5.739 8.959 2.594 1.00 93.69 113 GLY A N 1
ATOM 854 C CA . GLY A 1 113 ? -6.569 7.780 2.319 1.00 93.69 113 GLY A CA 1
ATOM 855 C C . GLY A 1 113 ? -5.805 6.698 1.592 1.00 93.69 113 GLY A C 1
ATOM 856 O O . GLY A 1 113 ? -5.089 5.900 2.187 1.00 93.69 113 GLY A O 1
ATOM 857 N N . VAL A 1 114 ? -5.966 6.701 0.271 1.00 94.38 114 VAL A N 1
ATOM 858 C CA . VAL A 1 114 ? -5.173 5.877 -0.631 1.00 94.38 114 VAL A CA 1
ATOM 859 C C . VAL A 1 114 ? -4.243 6.770 -1.441 1.00 94.38 114 VAL A C 1
ATOM 861 O O . VAL A 1 114 ? -4.661 7.826 -1.917 1.00 94.38 114 VAL A O 1
ATOM 864 N N . ARG A 1 115 ? -2.976 6.375 -1.580 1.00 94.31 115 ARG A N 1
ATOM 865 C CA . ARG A 1 115 ? -1.949 7.182 -2.254 1.00 94.31 115 ARG A CA 1
ATOM 866 C C . ARG A 1 115 ? -1.000 6.319 -3.083 1.00 94.31 115 ARG A C 1
ATOM 868 O O . ARG A 1 115 ? -0.543 5.280 -2.622 1.00 94.31 115 ARG A O 1
ATOM 875 N N . ILE A 1 116 ? -0.625 6.803 -4.263 1.00 94.56 116 ILE A N 1
ATOM 876 C CA . ILE A 1 116 ? 0.466 6.243 -5.072 1.00 94.56 116 ILE A CA 1
ATOM 877 C C . ILE A 1 116 ? 1.647 7.216 -4.995 1.00 94.56 116 ILE A C 1
ATOM 879 O O . ILE A 1 116 ? 1.461 8.420 -5.168 1.00 94.56 116 ILE A O 1
ATOM 883 N N . LYS A 1 117 ? 2.843 6.710 -4.678 1.00 91.38 117 LYS A N 1
ATOM 884 C CA . LYS A 1 117 ? 4.090 7.484 -4.583 1.00 91.38 117 LYS A CA 1
ATOM 885 C C . LYS A 1 117 ? 5.104 6.948 -5.598 1.00 91.38 117 LYS A C 1
ATOM 887 O O . LYS A 1 117 ? 5.388 5.751 -5.596 1.00 91.38 117 LYS A O 1
ATOM 892 N N . SER A 1 118 ? 5.690 7.834 -6.396 1.00 89.50 118 SER A N 1
ATOM 893 C CA . SER A 1 118 ? 6.867 7.547 -7.224 1.00 89.50 118 SER A CA 1
ATOM 894 C C . SER A 1 118 ? 8.072 8.364 -6.760 1.00 89.50 118 SER A C 1
ATOM 896 O O . SER A 1 118 ? 7.929 9.386 -6.079 1.00 89.50 118 SER A O 1
ATOM 898 N N . TRP A 1 119 ? 9.270 7.881 -7.076 1.00 86.94 119 TRP A N 1
ATOM 899 C CA . TRP A 1 119 ? 10.517 8.609 -6.884 1.00 86.94 119 TRP A CA 1
ATOM 900 C C . TRP A 1 119 ? 10.828 9.432 -8.142 1.00 86.94 119 TRP A C 1
ATOM 902 O O . TRP A 1 119 ? 10.595 8.941 -9.242 1.00 86.94 119 TRP A O 1
ATOM 912 N N . PRO A 1 120 ? 11.362 10.665 -8.035 1.00 84.75 120 PRO A N 1
ATOM 913 C CA . PRO A 1 120 ? 11.798 11.432 -9.202 1.00 84.75 120 PRO A CA 1
ATOM 914 C C . PRO A 1 120 ? 13.060 10.797 -9.810 1.00 84.75 120 PRO A C 1
ATOM 916 O O . PRO A 1 120 ? 14.185 11.224 -9.551 1.00 84.75 120 PRO A O 1
ATOM 919 N N . SER A 1 121 ? 12.861 9.735 -10.583 1.00 81.94 121 SER A N 1
ATOM 920 C CA . SER A 1 121 ? 13.897 8.893 -11.170 1.00 81.94 121 SER A CA 1
ATOM 921 C C . SER A 1 121 ? 13.929 9.029 -12.689 1.00 81.94 121 SER A C 1
ATOM 923 O O . SER A 1 121 ? 12.980 9.501 -13.311 1.00 81.94 121 SER A O 1
ATOM 925 N N . VAL A 1 122 ? 15.041 8.606 -13.291 1.00 78.44 122 VAL A N 1
ATOM 926 C CA . VAL A 1 122 ? 15.136 8.404 -14.748 1.00 78.44 122 VAL A CA 1
ATOM 927 C C . VAL A 1 122 ? 14.587 7.041 -15.171 1.00 78.44 122 VAL A C 1
ATOM 929 O O . VAL A 1 122 ? 14.347 6.812 -16.354 1.00 78.44 122 VAL A O 1
ATOM 932 N N . GLU A 1 123 ? 14.427 6.130 -14.211 1.00 84.31 123 GLU A N 1
ATOM 933 C CA . GLU A 1 123 ? 13.848 4.812 -14.433 1.00 84.31 123 GLU A CA 1
ATOM 934 C C . GLU A 1 123 ? 12.337 4.946 -14.662 1.00 84.31 123 GLU A C 1
ATOM 936 O O . GLU A 1 123 ? 11.684 5.805 -14.074 1.00 84.31 123 GLU A O 1
ATOM 941 N N . THR A 1 124 ? 11.778 4.100 -15.526 1.00 84.25 124 THR A N 1
ATOM 942 C CA . THR A 1 124 ? 10.332 4.063 -15.783 1.00 84.25 124 THR A CA 1
ATOM 943 C C . THR A 1 124 ? 9.703 2.921 -15.001 1.00 84.25 124 THR A C 1
ATOM 945 O O . THR A 1 124 ? 10.103 1.769 -15.163 1.00 84.25 124 THR A O 1
ATOM 948 N N . GLY A 1 125 ? 8.702 3.229 -14.184 1.00 85.75 125 GLY A N 1
ATOM 949 C CA . GLY A 1 125 ? 7.869 2.262 -13.489 1.00 85.75 125 GLY A CA 1
ATOM 950 C C . GLY A 1 125 ? 6.511 2.134 -14.164 1.00 85.75 125 GLY A C 1
ATOM 951 O O . GLY A 1 125 ? 6.102 2.947 -14.992 1.00 85.75 125 GLY A O 1
ATOM 952 N N . THR A 1 126 ? 5.778 1.076 -13.833 1.00 91.94 126 THR A N 1
ATOM 953 C CA . THR A 1 126 ? 4.397 0.911 -14.299 1.00 91.94 126 THR A CA 1
ATOM 954 C C . THR A 1 126 ? 3.511 0.514 -13.134 1.00 91.94 126 THR A C 1
ATOM 956 O O . THR A 1 126 ? 3.828 -0.399 -12.374 1.00 91.94 126 THR A O 1
ATOM 959 N N . CYS A 1 127 ? 2.396 1.228 -13.009 1.00 94.50 127 CYS A N 1
ATOM 960 C CA . CYS A 1 127 ? 1.336 0.963 -12.052 1.00 94.50 127 CYS A CA 1
ATOM 961 C C . CYS A 1 127 ? 0.008 0.996 -12.808 1.00 94.50 127 CYS A C 1
ATOM 963 O O . CYS A 1 127 ? -0.401 2.056 -13.285 1.00 94.50 127 CYS A O 1
ATOM 965 N N . SER A 1 128 ? -0.629 -0.159 -12.977 1.00 96.69 128 SER A N 1
ATOM 966 C CA . SER A 1 128 ? -1.810 -0.314 -13.833 1.00 96.69 128 SER A CA 1
ATOM 967 C C . SER A 1 128 ? -2.907 -1.137 -13.171 1.00 96.69 128 SER A C 1
ATOM 969 O O . SER A 1 128 ? -2.680 -1.854 -12.200 1.00 96.69 128 SER A O 1
ATOM 971 N N . ASN A 1 129 ? -4.131 -1.013 -13.694 1.00 97.94 129 ASN A N 1
ATOM 972 C CA . ASN A 1 129 ? -5.296 -1.765 -13.218 1.00 97.94 129 ASN A CA 1
ATOM 973 C C . ASN A 1 129 ? -5.520 -1.605 -11.706 1.00 97.94 129 ASN A C 1
ATOM 975 O O . ASN A 1 129 ? -5.625 -2.573 -10.953 1.00 97.94 129 ASN A O 1
ATOM 979 N N . ILE A 1 130 ? -5.560 -0.346 -11.271 1.00 97.62 130 ILE A N 1
ATOM 980 C CA . ILE A 1 130 ? -5.700 0.031 -9.870 1.00 97.62 130 ILE A CA 1
ATOM 981 C C . ILE A 1 130 ? -7.119 0.537 -9.620 1.00 97.62 130 ILE A C 1
ATOM 983 O O . ILE A 1 130 ? -7.598 1.429 -10.321 1.00 97.62 130 ILE A O 1
ATOM 987 N N . HIS A 1 131 ? -7.787 -0.019 -8.614 1.00 97.50 131 HIS A N 1
ATOM 988 C CA . HIS A 1 131 ? -9.145 0.354 -8.234 1.00 97.50 131 HIS A CA 1
ATOM 989 C C . HIS A 1 131 ? -9.225 0.684 -6.743 1.00 97.50 131 HIS A C 1
ATOM 991 O O . HIS A 1 131 ? -8.801 -0.123 -5.915 1.00 97.50 131 HIS A O 1
ATOM 997 N N . PHE A 1 132 ? -9.793 1.847 -6.409 1.00 95.50 132 PHE A N 1
ATOM 998 C CA . PHE A 1 132 ? -9.936 2.337 -5.038 1.00 95.50 132 PHE A CA 1
ATOM 999 C C . PHE A 1 132 ? -11.380 2.755 -4.737 1.00 95.50 132 PHE A C 1
ATOM 1001 O O . PHE A 1 132 ?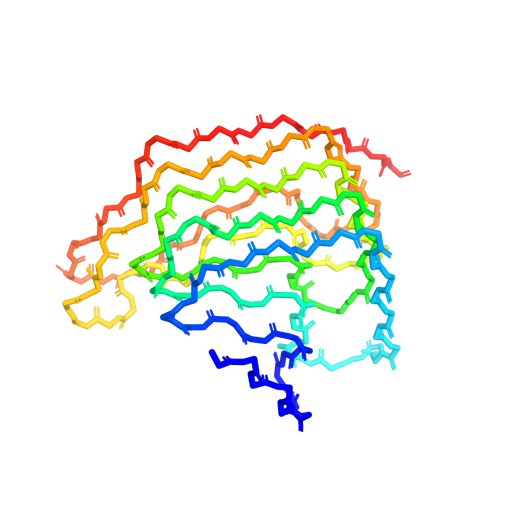 -11.940 3.600 -5.432 1.00 95.50 132 PHE A O 1
ATOM 1008 N N . GLU A 1 133 ? -11.941 2.211 -3.660 1.00 95.44 133 GLU A N 1
ATOM 1009 C CA . GLU A 1 133 ? -13.291 2.500 -3.168 1.00 95.44 133 GLU A CA 1
ATOM 1010 C C . GLU A 1 133 ? -13.304 2.464 -1.624 1.00 95.44 133 GLU A C 1
ATOM 1012 O O . GLU A 1 133 ? -13.556 1.428 -1.006 1.00 95.44 133 GLU A O 1
ATOM 1017 N N . CYS A 1 134 ? -12.989 3.595 -0.981 1.00 92.88 134 CYS A N 1
ATOM 1018 C CA . CYS A 1 134 ? -12.948 3.712 0.483 1.00 92.88 134 CYS A CA 1
ATOM 1019 C C . CYS A 1 134 ? -13.879 4.808 1.008 1.00 92.88 134 CYS A C 1
ATOM 1021 O O . CYS A 1 134 ? -14.066 5.846 0.372 1.00 92.88 134 CYS A O 1
ATOM 1023 N N . TYR A 1 135 ? -14.360 4.608 2.232 1.00 91.12 135 TYR A N 1
ATOM 1024 C CA . TYR A 1 135 ? -15.034 5.614 3.037 1.00 91.12 135 TYR A CA 1
ATOM 1025 C C . TYR A 1 135 ? -14.034 6.303 3.966 1.00 91.12 135 TYR A C 1
ATOM 1027 O O . TYR A 1 135 ? -13.199 5.662 4.608 1.00 91.12 135 TYR A O 1
ATOM 1035 N N . PHE A 1 136 ? -14.137 7.624 4.049 1.00 87.31 136 PHE A N 1
ATOM 1036 C CA . PHE A 1 136 ? -13.290 8.463 4.885 1.00 87.31 136 PHE A CA 1
ATOM 1037 C C . PHE A 1 136 ? -14.128 8.971 6.047 1.00 87.31 136 PHE A C 1
ATOM 1039 O O . PHE A 1 136 ? -15.047 9.766 5.849 1.00 87.31 136 PHE A O 1
ATOM 1046 N N . ALA A 1 137 ? -13.837 8.474 7.242 1.00 78.56 137 ALA A N 1
ATOM 1047 C CA . ALA A 1 137 ? -14.444 8.960 8.464 1.00 78.56 137 ALA A CA 1
ATOM 1048 C C . ALA A 1 137 ? -13.561 10.083 9.023 1.00 78.56 137 ALA A C 1
ATOM 1050 O O . ALA A 1 137 ? -12.360 9.890 9.232 1.00 78.56 137 ALA A O 1
ATOM 1051 N N . LEU A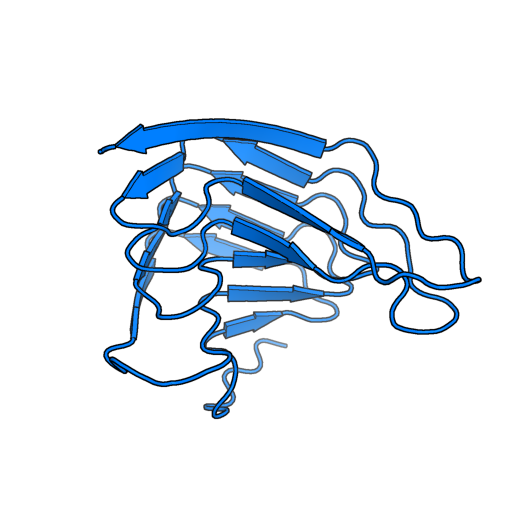 1 138 ? -14.175 11.257 9.188 1.00 58.84 138 LEU A N 1
ATOM 1052 C CA . LEU A 1 138 ? -13.574 12.424 9.835 1.00 58.84 138 LEU A CA 1
ATOM 1053 C C . LEU A 1 138 ? -13.318 12.158 11.321 1.00 58.84 138 LEU A C 1
ATOM 1055 O O . LEU A 1 138 ? -14.159 11.470 11.946 1.00 58.84 138 LEU A O 1
#

Foldseek 3Di:
DFDQDPDLAERTEEAQDADEAEDEEAADPDPDRPRYEYYEYELYEHYEAYLYEAETAEEPYEYEFNYYQYHAANYEYDAYAAHEDDEPQPDPPGHEAYNHEHENYEYENYPDHYYYHYDPHPHDYHYYNYYHYYDYDD

Solvent-accessible surface area (backbone atoms only — not comparable to full-atom values): 6955 Å² total; per-residue (Å²): 115,86,52,77,54,94,49,90,47,34,58,36,50,40,54,76,31,65,48,79,46,64,70,44,78,46,79,52,92,44,102,81,46,68,56,30,23,37,35,37,38,28,42,21,52,48,38,33,42,32,49,26,39,26,26,24,60,16,30,30,35,35,34,27,47,35,24,29,49,32,38,38,34,43,32,36,30,40,39,21,40,20,37,32,40,44,61,42,30,72,56,86,86,57,43,49,29,35,37,38,38,38,33,66,24,41,35,34,71,37,81,40,59,77,49,80,43,71,43,102,47,92,56,82,63,51,78,43,66,71,44,84,44,68,47,78,49,129

Sequence (138 aa):
MIIVIHFLFSTLMFYDAKTLLSNIALYLHLEKAQNTNGIHIGRSDGVNVLNTEIKTCDDCVSIRDGSKILVINGVTCGPGHGISIVSLELFKNEEPVDGVTIKNCTMTNTSNGVRIKSWPSVETGTCSNIHFECYFAL

Secondary structure (DSSP, 8-state):
--B---BTTEEEEEES---EEES-EEE---TT-SS-EEEEEES-BS-EEES-EEE-SSEEEEE-TT-EEEEEES-EE-SBSEEEEEEETSSTTPPPEEEEEEEEEEEESBS-SEEEEE-S-SSPP-EEEEEEEEEEE-